Protein AF-H1KCE7-F1 (afdb_monomer)

Solvent-accessible surface area (backbone atoms only — not comparable to full-atom values): 8605 Å² total; per-residue (Å²): 118,56,32,19,37,54,44,52,55,88,50,43,69,53,31,62,72,48,14,46,60,49,69,80,65,88,75,74,64,96,62,86,68,52,38,71,34,11,66,40,60,68,54,23,48,50,44,52,53,51,36,41,75,76,70,49,57,89,90,52,54,68,69,66,53,52,72,36,32,33,35,37,48,40,59,44,93,60,56,62,71,93,40,52,40,73,32,89,90,40,83,86,68,45,29,29,29,33,59,52,63,31,79,54,69,92,44,57,71,35,48,57,62,72,72,73,39,99,75,78,73,77,72,72,81,77,81,77,77,77,76,80,75,82,78,85,84,80,84,82,131

Mean predicted aligned error: 10.12 Å

Secondary structure (DSSP, 8-state):
--EEEEEEGGGHHHHHHH-BT-S-PPPSS--SSSEEEESSHHHHHHHHHHHHHHH--TTS-HHHHHTTEEEEEE-GGGS-GGGEEE-SSSTTSSEEEE-S-B--TT--EEEHHHHH-TT-------------PPPP-----

Foldseek 3Di:
DWWKAKDFQVCVVVCLVQFQQGNPDDALDPQPAAHKTFPAVVVNVVSNVVSCVVPNDPVADPVNSLQRMKMWTGDCVQADVVQWAARPVDPDSRMIGGRDGGNSHPTDIDRPDVRVDPDPPPPDPPPPPPPPDDDDDDDDD

Organism: NCBI:txid882800

Nearest PDB structures (foldseek):
  7kkn-assembly3_C  TM=4.780E-01  e=2.744E+00  Homo sapiens
  4u6a-assembly1_A  TM=4.032E-01  e=1.988E+00  Homo sapiens

pLDDT: mean 82.28, std 17.34, range [39.41, 97.25]

Structure (mmCIF, N/CA/C/O backbone):
data_AF-H1KCE7-F1
#
_entry.id   AF-H1KCE7-F1
#
loop_
_atom_site.group_PDB
_atom_site.id
_atom_site.type_symbol
_atom_site.label_atom_id
_atom_site.label_alt_id
_atom_site.label_comp_id
_atom_site.label_asym_id
_atom_site.label_entity_id
_atom_site.label_seq_id
_atom_site.pdbx_PDB_ins_code
_atom_site.Cartn_x
_atom_site.Cartn_y
_atom_site.Cartn_z
_atom_site.occupancy
_atom_site.B_iso_or_equiv
_atom_site.auth_seq_id
_atom_site.auth_comp_id
_atom_site.auth_asym_id
_atom_site.auth_atom_id
_atom_site.pdbx_PDB_model_num
ATOM 1 N N . MET A 1 1 ? -1.744 5.008 15.847 1.00 83.44 1 MET A N 1
ATOM 2 C CA . MET A 1 1 ? -0.487 4.827 15.068 1.00 83.44 1 MET A CA 1
ATOM 3 C C . MET A 1 1 ? -0.915 4.346 13.696 1.00 83.44 1 MET A C 1
ATOM 5 O O . MET A 1 1 ? -1.651 3.368 13.667 1.00 83.44 1 MET A O 1
ATOM 9 N N . PRO A 1 2 ? -0.526 5.010 12.595 1.00 93.62 2 PRO A N 1
ATOM 10 C CA . PRO A 1 2 ? -1.027 4.652 11.275 1.00 93.62 2 PRO A CA 1
ATOM 11 C C . PRO A 1 2 ? -0.521 3.277 10.830 1.00 93.62 2 PRO A C 1
ATOM 13 O O . PRO A 1 2 ? 0.539 2.815 11.254 1.00 93.62 2 PRO A O 1
ATOM 16 N N . PHE A 1 3 ? -1.271 2.666 9.923 1.00 96.00 3 PHE A N 1
ATOM 17 C CA . PHE A 1 3 ? -0.855 1.515 9.139 1.00 96.00 3 PHE A CA 1
ATOM 18 C C . PHE A 1 3 ? -0.428 1.947 7.735 1.00 96.00 3 PHE A C 1
ATOM 20 O O . PHE A 1 3 ? -0.806 3.012 7.247 1.00 96.00 3 PHE A O 1
ATOM 27 N N . PHE A 1 4 ? 0.318 1.087 7.051 1.00 96.38 4 PHE A N 1
ATOM 28 C CA . PHE A 1 4 ? 0.812 1.333 5.702 1.00 96.38 4 PHE A CA 1
ATOM 29 C C . PHE A 1 4 ? 0.423 0.189 4.773 1.00 96.38 4 PHE A C 1
ATOM 31 O O . PHE A 1 4 ? 0.551 -0.984 5.123 1.00 96.38 4 PHE A O 1
ATOM 38 N N . HIS A 1 5 ? -0.025 0.526 3.568 1.00 95.69 5 HIS A N 1
ATOM 39 C CA . HIS A 1 5 ? -0.290 -0.452 2.519 1.00 95.69 5 HIS A CA 1
ATOM 40 C C . HIS A 1 5 ? 0.386 -0.008 1.230 1.00 95.69 5 HIS A C 1
ATOM 42 O O . HIS A 1 5 ? 0.069 1.058 0.699 1.00 95.69 5 HIS A O 1
ATOM 48 N N . VAL A 1 6 ? 1.299 -0.829 0.714 1.00 95.94 6 VAL A N 1
ATOM 49 C CA . VAL A 1 6 ? 1.989 -0.532 -0.539 1.00 95.94 6 VAL A CA 1
ATOM 50 C C . VAL A 1 6 ? 1.336 -1.313 -1.669 1.00 95.94 6 VAL A C 1
ATOM 52 O O . VAL A 1 6 ? 0.995 -2.490 -1.561 1.00 95.94 6 VAL A O 1
ATOM 55 N N . THR A 1 7 ? 1.109 -0.624 -2.775 1.00 94.38 7 THR A N 1
ATOM 56 C CA . THR A 1 7 ? 0.466 -1.191 -3.950 1.00 94.38 7 THR A CA 1
ATOM 57 C C . THR A 1 7 ? 1.009 -0.560 -5.217 1.00 94.38 7 THR A C 1
ATOM 59 O O . THR A 1 7 ? 1.840 0.343 -5.168 1.00 94.38 7 THR A O 1
ATOM 62 N N . ARG A 1 8 ? 0.542 -1.036 -6.365 1.00 93.50 8 ARG A N 1
ATOM 63 C CA . ARG A 1 8 ? 0.838 -0.421 -7.656 1.00 93.50 8 ARG A CA 1
ATOM 64 C C . ARG A 1 8 ? -0.145 0.706 -7.9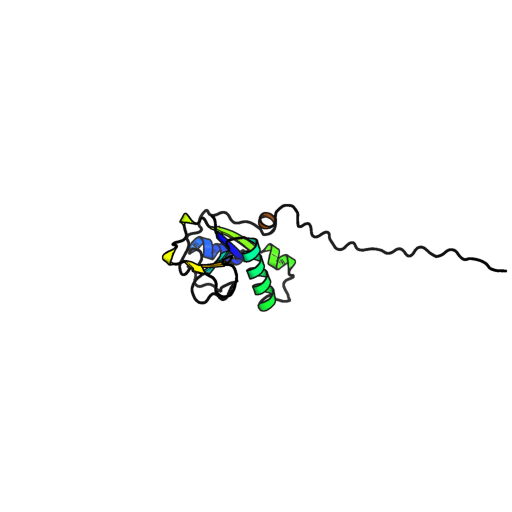50 1.00 93.50 8 ARG A C 1
ATOM 66 O O . ARG A 1 8 ? -1.329 0.624 -7.626 1.00 93.50 8 ARG A O 1
ATOM 73 N N . GLU A 1 9 ? 0.356 1.746 -8.598 1.00 94.75 9 GLU A N 1
ATOM 74 C CA . GLU A 1 9 ? -0.400 2.934 -8.989 1.00 94.75 9 GLU A CA 1
ATOM 75 C C . GLU A 1 9 ? -1.630 2.602 -9.844 1.00 94.75 9 GLU A C 1
ATOM 77 O O . GLU A 1 9 ? -2.697 3.176 -9.636 1.00 94.75 9 GLU A O 1
ATOM 82 N N . ASP A 1 10 ? -1.524 1.612 -10.732 1.00 92.50 10 ASP A N 1
ATOM 83 C CA . ASP A 1 10 ? -2.632 1.133 -11.569 1.00 92.50 10 ASP A CA 1
ATOM 84 C C . ASP A 1 10 ? -3.820 0.573 -10.761 1.00 92.50 10 ASP A C 1
ATOM 86 O O . ASP A 1 10 ? -4.955 0.578 -11.243 1.00 92.50 10 ASP A O 1
ATOM 90 N N . ARG A 1 11 ? -3.601 0.153 -9.508 1.00 92.00 11 ARG A N 1
ATOM 91 C CA . ARG A 1 11 ? -4.659 -0.321 -8.601 1.00 92.00 11 ARG A CA 1
ATOM 92 C C . ARG A 1 11 ? -5.326 0.799 -7.808 1.00 92.00 11 ARG A C 1
ATOM 94 O O . ARG A 1 11 ? -6.429 0.588 -7.291 1.00 92.00 11 ARG A O 1
ATOM 101 N N . LEU A 1 12 ? -4.710 1.982 -7.715 1.00 93.25 12 LEU A N 1
ATOM 102 C CA . LEU A 1 12 ? -5.241 3.091 -6.917 1.00 93.25 12 LEU A CA 1
ATOM 103 C C . LEU A 1 12 ? -6.661 3.507 -7.318 1.00 93.25 12 LEU A C 1
ATOM 105 O O . LEU A 1 12 ? -7.477 3.646 -6.409 1.00 93.25 12 LEU A O 1
ATOM 109 N N . PRO A 1 13 ? -7.032 3.646 -8.609 1.00 92.88 13 PRO A N 1
ATOM 110 C CA . PRO A 1 13 ? -8.399 4.027 -8.971 1.00 92.88 13 PRO A CA 1
ATOM 111 C C . PRO A 1 13 ? -9.456 3.073 -8.400 1.00 92.88 13 PRO A C 1
ATOM 113 O O . PRO A 1 13 ? -10.496 3.508 -7.906 1.00 92.88 13 PRO A O 1
ATOM 116 N N . SER A 1 14 ? -9.168 1.768 -8.411 1.00 92.00 14 SER A N 1
ATOM 117 C CA . SER A 1 14 ? -10.056 0.752 -7.846 1.00 92.00 14 SER A CA 1
ATOM 118 C C . SER A 1 14 ? -10.124 0.844 -6.321 1.00 92.00 14 SER A C 1
ATOM 120 O O . SER A 1 14 ? -11.213 0.824 -5.749 1.00 92.00 14 SER A O 1
ATOM 122 N N . ILE A 1 15 ? -8.974 0.985 -5.657 1.00 93.50 15 ILE A N 1
ATOM 123 C CA . ILE A 1 15 ? -8.889 1.106 -4.194 1.00 93.50 15 ILE A CA 1
ATOM 124 C C . ILE A 1 15 ? -9.609 2.369 -3.703 1.00 93.50 15 ILE A C 1
ATOM 126 O O . ILE A 1 15 ? -10.374 2.310 -2.746 1.00 93.50 15 ILE A O 1
ATOM 130 N N . LEU A 1 16 ? -9.430 3.503 -4.381 1.00 92.00 16 LEU A N 1
ATOM 131 C CA . LEU A 1 16 ? -10.077 4.768 -4.023 1.00 92.00 16 LEU A CA 1
ATOM 132 C C . LEU A 1 16 ? -11.597 4.732 -4.238 1.00 92.00 16 LEU A C 1
ATOM 134 O O . LEU A 1 16 ? -12.333 5.425 -3.537 1.00 92.00 16 LEU A O 1
ATOM 138 N N . ARG A 1 17 ? -12.078 3.916 -5.185 1.00 92.25 17 ARG A N 1
ATOM 139 C CA . ARG A 1 17 ? -13.511 3.747 -5.456 1.00 92.25 17 ARG A CA 1
ATOM 140 C C . ARG A 1 17 ? -14.192 2.767 -4.501 1.00 92.25 17 ARG A C 1
ATOM 142 O O . ARG A 1 17 ? -15.314 3.030 -4.076 1.00 92.25 17 ARG A O 1
ATOM 149 N N . HIS A 1 18 ? -13.549 1.640 -4.208 1.00 92.88 18 HIS A N 1
ATOM 150 C CA . HIS A 1 18 ? -14.166 0.508 -3.503 1.00 92.88 18 HIS A CA 1
ATOM 151 C C . HIS A 1 18 ? -13.665 0.318 -2.067 1.00 92.88 18 HIS A C 1
ATOM 153 O O . HIS A 1 18 ? -14.211 -0.505 -1.339 1.00 92.88 18 HIS A O 1
ATOM 159 N N . GLY A 1 19 ? -12.646 1.070 -1.657 1.00 92.38 19 GLY A N 1
ATOM 160 C CA . GLY A 1 19 ? -11.906 0.825 -0.429 1.00 92.38 19 GLY A CA 1
ATOM 161 C C . GLY A 1 19 ? -10.835 -0.251 -0.608 1.00 92.38 19 GLY A C 1
ATOM 162 O O . GLY A 1 19 ? -10.875 -1.090 -1.517 1.00 92.38 19 GLY A O 1
ATOM 163 N N . LEU A 1 20 ? -9.853 -0.230 0.288 1.00 92.38 20 LEU A N 1
ATOM 164 C CA . LEU A 1 20 ? -8.808 -1.240 0.340 1.00 92.38 20 LEU A CA 1
ATOM 165 C C . LEU A 1 20 ? -9.427 -2.571 0.790 1.00 92.38 20 LEU A C 1
ATOM 167 O O . LEU A 1 20 ? -10.046 -2.629 1.846 1.00 92.38 20 LEU A O 1
ATOM 171 N N . GLY A 1 21 ? -9.297 -3.612 -0.037 1.00 88.31 21 GLY A N 1
ATOM 172 C CA . GLY A 1 21 ? -9.948 -4.916 0.160 1.00 88.31 21 GLY A CA 1
ATOM 173 C C . GLY A 1 21 ? -11.330 -5.060 -0.495 1.00 88.31 21 GLY A C 1
ATOM 174 O O . GLY A 1 21 ? -11.851 -6.167 -0.557 1.00 88.31 21 GLY A O 1
ATOM 175 N N . GLY A 1 22 ? -11.918 -3.983 -1.036 1.00 82.62 22 GLY A N 1
ATOM 176 C CA . GLY A 1 22 ? -13.306 -3.993 -1.527 1.00 82.62 22 GLY A CA 1
ATOM 177 C C . GLY A 1 22 ? -13.517 -4.445 -2.975 1.00 82.62 22 GLY A C 1
ATOM 178 O O . GLY A 1 22 ? -14.633 -4.787 -3.349 1.00 82.62 22 GLY A O 1
ATOM 179 N N . ALA A 1 23 ? -12.473 -4.448 -3.807 1.00 70.75 23 ALA A N 1
ATOM 180 C CA . ALA A 1 23 ? -12.618 -4.685 -5.248 1.00 70.75 23 ALA A CA 1
ATOM 181 C C . ALA A 1 23 ? -12.440 -6.150 -5.688 1.00 70.75 23 ALA A C 1
ATOM 183 O O . ALA A 1 23 ? -12.591 -6.440 -6.870 1.00 70.75 23 ALA A O 1
ATOM 184 N N . GLY A 1 24 ? -12.053 -7.062 -4.786 1.00 65.31 24 GLY A N 1
ATOM 185 C CA . GLY A 1 24 ? -11.726 -8.449 -5.153 1.00 65.31 24 GLY A CA 1
ATOM 186 C C . GLY A 1 24 ? -10.574 -8.588 -6.164 1.00 65.31 24 GLY A C 1
ATOM 187 O O . GLY A 1 24 ? -10.408 -9.646 -6.762 1.00 65.31 24 GLY A O 1
ATOM 188 N N . GLY A 1 25 ? -9.796 -7.522 -6.386 1.00 64.44 25 GLY A N 1
ATOM 189 C CA . GLY A 1 25 ? -8.612 -7.549 -7.242 1.00 64.44 25 GLY A CA 1
ATOM 190 C C . GLY A 1 25 ? -7.504 -8.433 -6.664 1.00 64.44 25 GLY A C 1
ATOM 191 O O . GLY A 1 25 ? -7.521 -8.777 -5.481 1.00 64.44 25 GLY A O 1
ATOM 192 N N . GLY A 1 26 ? -6.524 -8.783 -7.503 1.00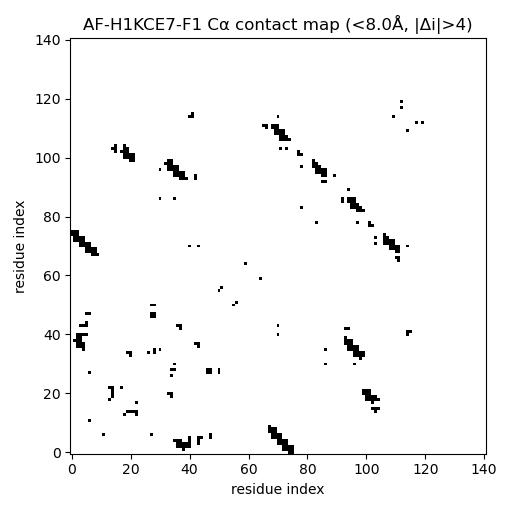 65.81 26 GLY A N 1
ATOM 193 C CA . GLY A 1 26 ? -5.361 -9.573 -7.091 1.00 65.81 26 GLY A CA 1
ATOM 194 C C . GLY A 1 26 ? -4.629 -8.967 -5.888 1.00 65.81 26 GLY A C 1
ATOM 195 O O . GLY A 1 26 ? -4.639 -7.750 -5.680 1.00 65.81 26 GLY A O 1
ATOM 196 N N . LYS A 1 27 ? -4.002 -9.828 -5.084 1.00 75.38 27 LYS A N 1
ATOM 197 C CA . LYS A 1 27 ? -3.267 -9.444 -3.872 1.00 75.38 27 LYS A CA 1
ATOM 198 C C . LYS A 1 27 ? -1.781 -9.286 -4.178 1.00 75.38 27 LYS A C 1
ATOM 200 O O . LYS A 1 27 ? -1.254 -9.978 -5.040 1.00 75.38 27 LYS A O 1
ATOM 205 N N . ASN A 1 28 ? -1.117 -8.369 -3.475 1.00 75.50 28 ASN A N 1
ATOM 206 C CA . ASN A 1 28 ? 0.350 -8.255 -3.512 1.00 75.50 28 ASN A CA 1
ATOM 207 C C . ASN A 1 28 ? 1.022 -9.282 -2.589 1.00 75.50 28 ASN A C 1
ATOM 209 O O . ASN A 1 28 ? 2.189 -9.594 -2.765 1.00 75.50 28 ASN A O 1
ATOM 213 N N . TRP A 1 29 ? 0.280 -9.790 -1.606 1.00 80.88 29 TRP A N 1
ATOM 214 C CA . TRP A 1 29 ? 0.753 -10.711 -0.582 1.00 80.88 29 TRP A CA 1
ATOM 215 C C . TRP A 1 29 ? -0.288 -11.801 -0.383 1.00 80.88 29 TRP A C 1
ATOM 217 O O . TRP A 1 29 ? -1.481 -11.483 -0.258 1.00 80.88 29 TRP A O 1
ATOM 227 N N . ASP A 1 30 ? 0.139 -13.061 -0.367 1.00 76.94 30 ASP A N 1
ATOM 228 C CA . ASP A 1 30 ? -0.775 -14.154 -0.066 1.00 76.94 30 ASP A CA 1
ATOM 229 C C . ASP A 1 30 ? -1.073 -14.174 1.436 1.00 76.94 30 ASP A C 1
ATOM 231 O O . ASP A 1 30 ? -0.298 -14.642 2.258 1.00 76.94 30 ASP A O 1
ATOM 235 N N . CYS A 1 31 ? -2.211 -13.588 1.794 1.00 71.69 31 CYS A N 1
ATOM 236 C CA . CYS A 1 31 ? -2.688 -13.469 3.169 1.00 71.69 31 CYS A CA 1
ATOM 237 C C . CYS A 1 31 ? -4.004 -14.234 3.396 1.00 71.69 31 CYS A C 1
ATOM 239 O O . CYS A 1 31 ? -4.730 -13.969 4.360 1.00 71.69 31 CYS A O 1
ATOM 241 N N . GLY A 1 32 ? -4.353 -15.177 2.510 1.00 74.56 32 GLY A N 1
ATOM 242 C CA . GLY A 1 32 ? -5.635 -15.883 2.564 1.00 74.56 32 GLY A CA 1
ATOM 243 C C . GLY A 1 32 ? -6.803 -14.934 2.285 1.00 74.56 32 GLY A C 1
ATOM 244 O O . GLY A 1 32 ? -6.924 -14.445 1.167 1.00 74.56 32 GLY A O 1
ATOM 245 N N . ASN A 1 33 ? -7.641 -14.629 3.283 1.00 74.94 33 ASN A N 1
ATOM 246 C CA . ASN A 1 33 ? -8.681 -13.588 3.213 1.00 74.94 33 ASN A CA 1
ATOM 247 C C . ASN A 1 33 ? -8.193 -12.270 3.835 1.00 74.94 33 ASN A C 1
ATOM 249 O O . ASN A 1 33 ? -7.478 -12.281 4.836 1.00 74.94 33 ASN A O 1
ATOM 253 N N . GLY A 1 34 ? -8.588 -11.147 3.224 1.00 84.81 34 GLY A N 1
ATOM 254 C CA . GLY A 1 34 ? -8.219 -9.801 3.671 1.00 84.81 34 GLY A CA 1
ATOM 255 C C . GLY A 1 34 ? -7.087 -9.133 2.885 1.00 84.81 34 GLY A C 1
ATOM 256 O O . GLY A 1 34 ? -6.736 -9.553 1.775 1.00 84.81 34 GLY A O 1
ATOM 257 N N . VAL A 1 35 ? -6.556 -8.063 3.477 1.00 90.88 35 VAL A N 1
ATOM 258 C CA . VAL A 1 35 ? -5.444 -7.241 2.979 1.00 90.88 35 VAL A CA 1
ATOM 259 C C . VAL A 1 35 ? -4.374 -7.108 4.054 1.00 90.88 35 VAL A C 1
ATOM 261 O O . VAL A 1 35 ? -4.696 -7.040 5.238 1.00 90.88 35 VAL A O 1
ATOM 264 N N . TYR A 1 36 ? -3.108 -7.043 3.655 1.00 93.06 36 TYR A N 1
ATOM 265 C CA . TYR A 1 36 ? -2.033 -6.776 4.604 1.00 93.06 36 TYR A CA 1
ATOM 266 C C . TYR A 1 36 ? -1.954 -5.277 4.942 1.00 93.06 36 TYR A C 1
ATOM 268 O O . TYR A 1 36 ? -2.196 -4.411 4.091 1.00 93.06 36 TYR A O 1
ATOM 276 N N . LEU A 1 37 ? -1.579 -4.994 6.184 1.00 94.75 37 LEU A N 1
ATOM 277 C CA . LEU A 1 37 ? -1.301 -3.686 6.755 1.00 94.75 37 LEU A CA 1
ATOM 278 C C . LEU A 1 37 ? 0.031 -3.764 7.497 1.00 94.75 37 LEU A C 1
ATOM 280 O O . LEU A 1 37 ? 0.184 -4.547 8.431 1.00 94.75 37 LEU A O 1
ATOM 284 N N . ALA A 1 38 ? 0.992 -2.942 7.104 1.00 94.75 38 ALA A N 1
ATOM 285 C CA . ALA A 1 38 ? 2.281 -2.861 7.766 1.00 94.75 38 ALA A CA 1
ATOM 286 C C . ALA A 1 38 ? 2.271 -1.800 8.874 1.00 94.75 38 ALA A C 1
ATOM 288 O O . ALA A 1 38 ? 1.640 -0.753 8.732 1.00 94.75 38 ALA A O 1
ATOM 289 N N . SER A 1 39 ? 3.001 -2.044 9.962 1.00 92.56 39 SER A N 1
ATOM 290 C CA . SER A 1 39 ? 3.247 -1.039 11.009 1.00 92.56 39 SER A CA 1
ATOM 291 C C . SER A 1 39 ? 4.358 -0.049 10.635 1.00 92.56 39 SER A C 1
ATOM 293 O O . SER A 1 39 ? 4.541 0.964 11.300 1.00 92.56 39 SER A O 1
ATOM 295 N N . ASP A 1 40 ? 5.131 -0.380 9.601 1.00 91.81 40 ASP A N 1
ATOM 296 C CA . ASP A 1 40 ? 6.268 0.376 9.082 1.00 91.81 40 ASP A CA 1
ATOM 297 C C . ASP A 1 40 ? 6.206 0.322 7.546 1.00 91.81 40 ASP A C 1
ATOM 299 O O . ASP A 1 40 ? 6.041 -0.770 6.984 1.00 91.81 40 ASP A O 1
ATOM 303 N N . PRO A 1 41 ? 6.315 1.452 6.831 1.00 92.88 41 PRO A N 1
ATOM 304 C CA . PRO A 1 41 ? 6.197 1.444 5.380 1.00 92.88 41 PRO A CA 1
ATOM 305 C C . PRO A 1 41 ? 7.313 0.640 4.685 1.00 92.88 41 PRO A C 1
ATOM 307 O O . PRO A 1 41 ? 7.070 0.092 3.607 1.00 92.88 41 PRO A O 1
ATOM 310 N N . ALA A 1 42 ? 8.488 0.470 5.304 1.00 92.19 42 ALA A N 1
ATOM 311 C CA . ALA A 1 42 ? 9.566 -0.371 4.782 1.00 92.19 42 ALA A CA 1
ATOM 312 C C . ALA A 1 42 ? 9.156 -1.849 4.680 1.00 92.19 42 ALA A C 1
ATOM 314 O O . ALA A 1 42 ? 9.557 -2.541 3.745 1.00 92.19 42 ALA A O 1
ATOM 315 N N . VAL A 1 43 ? 8.303 -2.331 5.590 1.00 92.12 43 VAL A N 1
ATOM 316 C CA . VAL A 1 43 ? 7.749 -3.695 5.520 1.00 92.12 43 VAL A CA 1
ATOM 317 C C . VAL A 1 43 ? 6.804 -3.824 4.329 1.00 92.12 43 VAL A C 1
ATOM 319 O O . VAL A 1 43 ? 6.852 -4.815 3.604 1.00 92.12 43 VAL A O 1
ATOM 322 N N . GLY A 1 44 ? 5.997 -2.794 4.061 1.00 93.31 44 GLY A N 1
ATOM 323 C CA . GLY A 1 44 ? 5.149 -2.765 2.874 1.00 93.31 44 GLY A CA 1
ATOM 324 C C . GLY A 1 44 ? 5.945 -2.753 1.565 1.00 93.31 44 GLY A C 1
ATOM 325 O O . GLY A 1 44 ? 5.544 -3.421 0.613 1.00 93.31 44 GLY A O 1
ATOM 326 N N . LEU A 1 45 ? 7.085 -2.056 1.525 1.00 94.25 45 LEU A N 1
ATOM 327 C CA . LEU A 1 45 ? 8.008 -2.097 0.387 1.00 94.25 45 LEU A CA 1
ATOM 328 C C . LEU A 1 45 ? 8.649 -3.481 0.227 1.00 94.25 45 LEU A C 1
ATOM 330 O O . LEU A 1 45 ? 8.712 -3.986 -0.890 1.00 94.25 45 LEU A O 1
ATOM 334 N N . ALA A 1 46 ? 9.071 -4.122 1.322 1.00 92.38 46 ALA A N 1
ATOM 335 C CA . ALA A 1 46 ? 9.640 -5.470 1.287 1.00 92.38 46 ALA A CA 1
ATOM 336 C C . ALA A 1 46 ? 8.659 -6.501 0.698 1.00 92.38 46 ALA A C 1
ATOM 338 O O . ALA A 1 46 ? 9.055 -7.307 -0.142 1.00 92.38 46 ALA A O 1
ATOM 339 N N . VAL A 1 47 ? 7.372 -6.409 1.055 1.00 91.62 47 VAL A N 1
ATOM 340 C CA . VAL A 1 47 ? 6.297 -7.222 0.459 1.00 91.62 47 VAL A CA 1
ATOM 341 C C . VAL A 1 47 ? 6.224 -7.030 -1.059 1.00 91.62 47 VAL A C 1
ATOM 343 O O . VAL A 1 47 ? 6.145 -8.004 -1.804 1.00 91.62 47 VAL A O 1
ATOM 346 N N . MET A 1 48 ? 6.298 -5.786 -1.543 1.00 93.44 48 MET A N 1
ATOM 347 C CA . MET A 1 48 ? 6.273 -5.501 -2.983 1.00 93.44 48 MET A CA 1
ATOM 348 C C . MET A 1 48 ? 7.529 -5.991 -3.712 1.00 93.44 48 MET A C 1
ATOM 350 O O . MET A 1 48 ? 7.422 -6.490 -4.832 1.00 93.44 48 MET A O 1
ATOM 354 N N . ILE A 1 49 ? 8.702 -5.888 -3.079 1.00 92.88 49 ILE A N 1
ATOM 355 C CA . ILE A 1 49 ? 9.958 -6.439 -3.607 1.00 92.88 49 ILE A CA 1
ATOM 356 C C . ILE A 1 49 ? 9.830 -7.951 -3.768 1.00 92.88 49 ILE A C 1
ATOM 358 O O . ILE A 1 49 ? 10.118 -8.467 -4.845 1.00 92.88 49 ILE A O 1
ATOM 362 N N . GLN A 1 50 ? 9.352 -8.654 -2.738 1.00 90.88 50 GLN A N 1
ATOM 363 C CA . GLN A 1 50 ? 9.151 -10.098 -2.812 1.00 90.88 50 GLN A CA 1
ATOM 364 C C . GLN A 1 50 ? 8.136 -10.467 -3.899 1.00 90.88 50 GLN A C 1
ATOM 366 O O . GLN A 1 50 ? 8.428 -11.318 -4.738 1.00 90.88 50 GLN A O 1
ATOM 371 N N . HIS A 1 51 ? 6.999 -9.766 -3.960 1.00 90.69 51 HIS A N 1
ATOM 372 C CA . HIS A 1 51 ? 5.997 -9.980 -5.003 1.00 90.69 51 HIS A CA 1
ATOM 373 C C . HIS A 1 51 ? 6.587 -9.832 -6.412 1.00 90.69 51 HIS A C 1
ATOM 375 O O . HIS A 1 51 ? 6.294 -10.643 -7.289 1.00 90.69 51 HIS A O 1
ATOM 381 N N . TYR A 1 52 ? 7.437 -8.824 -6.632 1.00 91.25 52 TYR A N 1
ATOM 382 C CA . TYR A 1 52 ? 8.126 -8.624 -7.905 1.00 91.25 52 TYR A CA 1
ATOM 383 C C . TYR A 1 52 ? 9.177 -9.707 -8.190 1.00 91.25 52 TYR A C 1
ATOM 385 O O . TYR A 1 52 ? 9.276 -10.159 -9.326 1.00 91.25 52 TYR A O 1
ATOM 393 N N . CYS A 1 53 ? 9.928 -10.174 -7.191 1.00 91.06 53 CYS A N 1
ATOM 394 C CA . CYS A 1 53 ? 10.866 -11.285 -7.376 1.00 91.06 53 CYS A CA 1
ATOM 395 C C . CYS A 1 53 ? 10.162 -12.589 -7.792 1.00 91.06 53 CYS A C 1
ATOM 397 O O . CYS A 1 53 ? 10.730 -13.371 -8.550 1.00 91.06 53 CYS A O 1
ATOM 399 N N . GLU A 1 54 ? 8.943 -12.821 -7.305 1.00 90.12 54 GLU A N 1
ATOM 400 C CA . GLU A 1 54 ? 8.176 -14.045 -7.566 1.00 90.12 54 GLU A CA 1
ATOM 401 C C . GLU A 1 54 ? 7.326 -13.970 -8.845 1.00 90.12 54 GLU A C 1
ATOM 403 O O . GLU A 1 54 ? 7.187 -14.963 -9.557 1.00 90.12 54 GLU A O 1
ATOM 408 N N . HIS A 1 55 ? 6.754 -12.799 -9.145 1.00 88.81 55 HIS A N 1
ATOM 409 C CA . HIS A 1 55 ? 5.722 -12.633 -10.180 1.00 88.81 55 HIS A CA 1
ATOM 410 C C . HIS A 1 55 ? 6.018 -11.510 -11.184 1.00 88.81 55 HIS A C 1
ATOM 412 O O . HIS A 1 55 ? 5.212 -11.249 -12.082 1.00 88.81 55 HIS A O 1
ATOM 418 N N . GLY A 1 56 ? 7.130 -10.794 -11.017 1.00 85.94 56 GLY A N 1
ATOM 419 C CA . GLY A 1 56 ? 7.508 -9.666 -11.858 1.00 85.94 56 GLY A CA 1
ATOM 420 C C . GLY A 1 56 ? 7.768 -10.070 -13.306 1.00 85.94 56 GLY A C 1
ATOM 421 O O . GLY A 1 56 ? 8.209 -11.179 -13.604 1.00 85.94 56 GLY A O 1
ATOM 422 N N . SER A 1 57 ? 7.505 -9.143 -14.227 1.00 86.12 57 SER A N 1
ATOM 423 C CA . SER A 1 57 ? 7.849 -9.337 -15.636 1.00 86.12 57 SER A CA 1
ATOM 424 C C . SER A 1 57 ? 9.324 -9.033 -15.870 1.00 86.12 57 SER A C 1
ATOM 426 O O . SER A 1 57 ? 9.808 -7.975 -15.472 1.00 86.12 57 SER A O 1
ATOM 428 N N . VAL A 1 58 ? 10.009 -9.913 -16.601 1.00 83.88 58 VAL A N 1
ATOM 429 C CA . VAL A 1 58 ? 11.387 -9.683 -17.065 1.00 83.88 58 VAL A CA 1
ATOM 430 C C . VAL A 1 58 ? 11.501 -8.496 -18.025 1.00 83.88 58 VAL A C 1
ATOM 432 O O . VAL A 1 58 ? 12.560 -7.879 -18.112 1.00 83.88 58 VAL A O 1
ATOM 435 N N . ASP A 1 59 ? 10.409 -8.134 -18.703 1.00 89.56 59 ASP A N 1
ATOM 436 C CA . ASP A 1 59 ? 10.371 -7.023 -19.661 1.00 89.56 59 ASP A CA 1
ATOM 437 C C . ASP A 1 59 ? 10.240 -5.658 -18.975 1.00 89.56 59 ASP A C 1
ATOM 439 O O . ASP A 1 59 ? 10.342 -4.613 -19.623 1.00 89.56 59 ASP A O 1
ATOM 443 N N . ARG A 1 60 ? 9.993 -5.647 -17.659 1.00 85.44 60 ARG A N 1
ATOM 444 C CA . ARG A 1 60 ? 9.849 -4.424 -16.878 1.00 85.44 60 ARG A CA 1
ATOM 445 C C . ARG A 1 60 ? 11.039 -4.268 -15.933 1.00 85.44 60 ARG A C 1
ATOM 447 O O . ARG A 1 60 ? 11.112 -4.978 -14.942 1.00 85.44 60 ARG A O 1
ATOM 454 N N . PRO A 1 61 ? 11.956 -3.320 -16.190 1.00 90.62 61 PRO A N 1
ATOM 455 C CA . PRO A 1 61 ? 13.090 -3.065 -15.312 1.00 90.62 61 PRO A CA 1
ATOM 456 C C . PRO A 1 61 ? 12.661 -2.782 -13.861 1.00 90.62 61 PRO A C 1
ATOM 458 O O . PRO A 1 61 ? 11.694 -2.036 -13.666 1.00 90.62 61 PRO A O 1
ATOM 461 N N . PRO A 1 62 ? 13.421 -3.249 -12.848 1.00 91.06 62 PRO A N 1
ATOM 462 C CA . PRO A 1 62 ? 13.090 -3.035 -11.437 1.00 91.06 62 PRO A CA 1
ATOM 463 C C . PRO A 1 62 ? 12.842 -1.566 -11.079 1.00 91.06 62 PRO A C 1
ATOM 465 O O . PRO A 1 62 ? 11.892 -1.255 -10.370 1.00 91.06 62 PRO A O 1
ATOM 468 N N . ALA A 1 63 ? 13.635 -0.644 -11.632 1.00 90.94 63 ALA A N 1
ATOM 469 C CA . ALA A 1 63 ? 13.464 0.790 -11.400 1.00 90.94 63 ALA A CA 1
ATOM 470 C C . ALA A 1 63 ? 12.084 1.308 -11.854 1.00 90.94 63 ALA A C 1
ATOM 472 O O . ALA A 1 63 ? 11.463 2.108 -11.156 1.00 90.94 63 ALA A O 1
ATOM 473 N N . LEU A 1 64 ? 11.569 0.823 -12.992 1.00 91.56 64 LEU A N 1
ATOM 474 C CA . LEU A 1 64 ? 10.239 1.198 -13.486 1.00 91.56 64 LEU A CA 1
ATOM 475 C C . LEU A 1 64 ? 9.110 0.518 -12.710 1.00 91.56 64 LEU A C 1
ATOM 477 O O . LEU A 1 64 ? 7.993 1.041 -12.677 1.00 91.56 64 LEU A O 1
ATOM 481 N N . GLU A 1 65 ? 9.365 -0.652 -12.121 1.00 92.75 65 GLU A N 1
ATOM 482 C CA . GLU A 1 65 ? 8.408 -1.286 -11.217 1.00 92.75 65 GLU A CA 1
ATOM 483 C C . GLU A 1 65 ? 8.297 -0.474 -9.919 1.00 92.75 65 GLU A C 1
ATOM 485 O O . GLU A 1 65 ? 7.197 -0.030 -9.584 1.00 92.75 65 GLU A O 1
ATOM 490 N N . VAL A 1 66 ? 9.428 -0.184 -9.264 1.00 93.75 66 VAL A N 1
ATOM 491 C CA . VAL A 1 66 ? 9.496 0.597 -8.015 1.00 93.75 66 VAL A CA 1
ATOM 492 C C . VAL A 1 66 ? 8.871 1.982 -8.182 1.00 93.75 66 VAL A C 1
ATOM 494 O O . VAL A 1 66 ? 8.069 2.396 -7.347 1.00 93.75 66 VAL A O 1
ATOM 497 N N . ALA A 1 67 ? 9.141 2.672 -9.296 1.00 93.50 67 ALA A N 1
ATOM 498 C CA . ALA A 1 67 ? 8.554 3.985 -9.585 1.00 93.50 67 ALA A CA 1
ATOM 499 C C . ALA A 1 67 ? 7.012 3.972 -9.652 1.00 93.50 67 ALA A C 1
ATOM 501 O O . ALA A 1 67 ? 6.370 5.007 -9.455 1.00 93.50 67 ALA A O 1
ATOM 502 N N . SER A 1 68 ? 6.398 2.808 -9.904 1.00 94.69 68 SER A N 1
ATOM 503 C CA . SER A 1 68 ? 4.938 2.648 -9.912 1.00 94.69 68 SER A CA 1
ATOM 504 C C . SER A 1 68 ? 4.343 2.249 -8.567 1.00 94.69 68 SER A C 1
ATOM 506 O O . SER A 1 68 ? 3.123 2.130 -8.456 1.00 94.69 68 SER A O 1
ATOM 508 N N . TRP A 1 69 ? 5.160 2.023 -7.540 1.00 96.00 69 TRP A N 1
ATOM 509 C CA . TRP A 1 69 ? 4.653 1.698 -6.215 1.00 96.00 69 TRP A CA 1
ATOM 510 C C . TRP A 1 69 ? 4.191 2.949 -5.477 1.00 96.00 69 TRP A C 1
ATOM 512 O O . TRP A 1 69 ? 4.737 4.046 -5.618 1.00 96.00 69 TRP A O 1
ATOM 522 N N . ARG A 1 70 ? 3.129 2.780 -4.700 1.00 96.94 70 ARG A N 1
ATOM 523 C CA . ARG A 1 70 ? 2.452 3.831 -3.950 1.00 96.94 70 ARG A CA 1
ATOM 524 C C . ARG A 1 70 ? 2.138 3.306 -2.562 1.00 96.94 70 ARG A C 1
ATOM 526 O O . ARG A 1 70 ? 1.635 2.191 -2.430 1.00 96.94 70 ARG A O 1
ATOM 533 N N . CYS A 1 71 ? 2.428 4.104 -1.544 1.00 97.25 71 CYS A N 1
ATOM 534 C CA . CYS A 1 71 ? 2.170 3.770 -0.150 1.00 97.25 71 CYS A CA 1
ATOM 535 C C . CYS A 1 71 ? 0.969 4.565 0.360 1.00 97.25 71 CYS A C 1
ATOM 537 O O . CYS A 1 71 ? 1.012 5.791 0.419 1.00 97.25 71 CYS A O 1
ATOM 539 N N . ILE A 1 72 ? -0.105 3.870 0.717 1.00 97.06 72 ILE A N 1
ATOM 540 C CA . ILE A 1 72 ? -1.291 4.458 1.337 1.00 97.06 72 ILE A CA 1
ATOM 541 C C . ILE A 1 72 ? -1.059 4.493 2.849 1.00 97.06 72 ILE A C 1
ATOM 543 O O . ILE A 1 72 ? -0.823 3.447 3.459 1.00 97.06 72 ILE A O 1
ATOM 547 N N . VAL A 1 73 ? -1.158 5.681 3.447 1.00 96.94 73 VAL A N 1
ATOM 548 C CA . VAL A 1 73 ? -1.057 5.879 4.901 1.00 96.94 73 VAL A CA 1
ATOM 549 C C . VAL A 1 73 ? -2.453 5.789 5.509 1.00 96.94 73 VAL A C 1
ATOM 551 O O . VAL A 1 73 ? -3.280 6.676 5.323 1.00 96.94 73 VAL A O 1
ATOM 554 N N . VAL A 1 74 ? -2.735 4.707 6.222 1.00 96.75 74 VAL A N 1
ATOM 555 C CA . VAL A 1 74 ? -4.057 4.388 6.764 1.00 96.75 74 VAL A CA 1
ATOM 556 C C . VAL A 1 74 ? -4.124 4.786 8.235 1.00 96.75 74 VAL A C 1
ATOM 558 O O . VAL A 1 74 ? -3.401 4.245 9.064 1.00 96.75 74 VAL A O 1
ATOM 561 N N . ASP A 1 75 ? -5.020 5.709 8.572 1.00 94.62 75 ASP A N 1
ATOM 562 C CA . ASP A 1 75 ? -5.335 6.052 9.963 1.00 94.62 75 ASP A CA 1
ATOM 563 C C . ASP A 1 75 ? -5.920 4.833 10.706 1.00 94.62 75 ASP A C 1
ATOM 565 O O . ASP A 1 75 ? -6.830 4.165 10.199 1.00 94.62 75 ASP A O 1
ATOM 569 N N . ASP A 1 76 ? -5.417 4.543 11.911 1.00 92.56 76 ASP A N 1
ATOM 570 C CA . ASP A 1 76 ? -5.896 3.437 12.741 1.00 92.56 76 ASP A CA 1
ATOM 571 C C . ASP A 1 76 ? -7.362 3.584 13.151 1.00 92.56 76 ASP A C 1
ATOM 573 O O . ASP A 1 76 ? -8.039 2.573 13.325 1.00 92.56 76 ASP A O 1
ATOM 577 N N . ALA A 1 77 ? -7.909 4.804 13.181 1.00 93.75 77 ALA A N 1
ATOM 578 C CA . ALA A 1 77 ? -9.341 5.028 13.394 1.00 93.75 77 ALA A CA 1
ATOM 579 C C . ALA A 1 77 ? -10.233 4.388 12.309 1.00 93.75 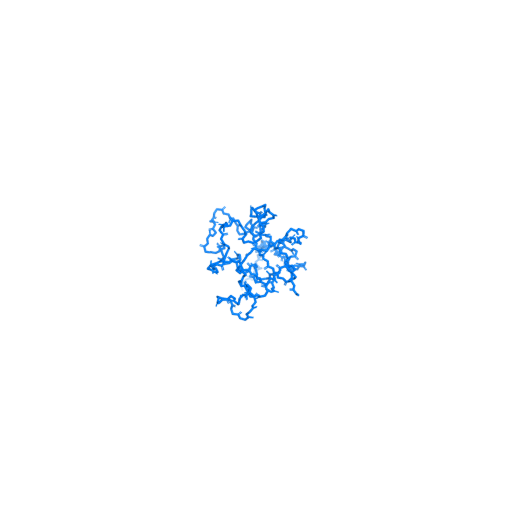77 ALA A C 1
ATOM 581 O O . ALA A 1 77 ? -11.432 4.199 12.522 1.00 93.75 77 ALA A O 1
ATOM 582 N N . ARG A 1 78 ? -9.670 4.046 11.140 1.00 93.62 78 ARG A N 1
ATOM 583 C CA . ARG A 1 78 ? -10.391 3.371 10.045 1.00 93.62 78 ARG A CA 1
ATOM 584 C C . ARG A 1 78 ? -10.296 1.849 10.098 1.00 93.62 78 ARG A C 1
ATOM 586 O O . ARG A 1 78 ? -10.919 1.170 9.281 1.00 93.62 78 ARG A O 1
ATOM 593 N N . VAL A 1 79 ? -9.524 1.318 11.042 1.00 94.75 79 VAL A N 1
ATOM 594 C CA . VAL A 1 79 ? -9.265 -0.110 11.197 1.00 94.75 79 VAL A CA 1
ATOM 595 C C . VAL A 1 79 ? -10.018 -0.619 12.417 1.00 94.75 79 VAL A C 1
ATOM 597 O O . VAL A 1 79 ? -9.846 -0.138 13.532 1.00 94.75 79 VAL A O 1
ATOM 600 N N . ARG A 1 80 ? -10.865 -1.623 12.201 1.00 94.94 80 ARG A N 1
ATOM 601 C CA . ARG A 1 80 ? -11.589 -2.311 13.271 1.00 94.94 80 ARG A CA 1
ATOM 602 C C . ARG A 1 80 ? -10.706 -3.391 13.913 1.00 94.94 80 ARG A C 1
ATOM 604 O O . ARG A 1 80 ? -10.329 -4.325 13.203 1.00 94.94 80 ARG A O 1
ATOM 611 N N . PRO A 1 81 ? -10.368 -3.299 15.214 1.00 92.88 81 PRO A N 1
ATOM 612 C CA . PRO A 1 81 ? -9.444 -4.242 15.849 1.00 92.88 81 PRO A CA 1
ATOM 613 C C . PRO A 1 81 ? -9.908 -5.704 15.817 1.00 92.88 81 PRO A C 1
ATOM 615 O O . PRO A 1 81 ? -9.078 -6.600 15.743 1.00 92.88 81 PRO A O 1
ATOM 618 N N . ASP A 1 82 ? -11.219 -5.953 15.827 1.00 95.00 82 ASP A N 1
ATOM 619 C CA . ASP A 1 82 ? -11.825 -7.289 15.748 1.00 95.00 82 ASP A CA 1
ATOM 620 C C . ASP A 1 82 ? -11.608 -7.989 14.396 1.00 95.00 82 ASP A C 1
ATOM 622 O O . ASP A 1 82 ? -11.719 -9.210 14.314 1.00 95.00 82 ASP A O 1
ATOM 626 N N . LEU A 1 83 ? -11.258 -7.233 13.352 1.00 94.06 83 LEU A N 1
ATOM 627 C CA . LEU A 1 83 ? -10.940 -7.757 12.021 1.00 94.06 83 LEU A CA 1
ATOM 628 C C . LEU A 1 83 ? -9.437 -7.815 11.747 1.00 94.06 83 LEU A C 1
ATOM 630 O O . LEU A 1 83 ? -9.027 -8.185 10.645 1.00 94.06 83 LEU A O 1
ATOM 634 N N . LEU A 1 84 ? -8.615 -7.417 12.718 1.00 93.12 84 LEU A N 1
ATOM 635 C CA . LEU A 1 84 ? -7.172 -7.347 12.582 1.00 93.12 84 LEU A CA 1
ATOM 636 C C . LEU A 1 84 ? -6.529 -8.556 13.262 1.00 93.12 84 LEU A C 1
ATOM 638 O O . LEU A 1 84 ? -6.722 -8.797 14.452 1.00 93.12 84 LEU A O 1
ATOM 642 N N . ARG A 1 85 ? -5.716 -9.300 12.517 1.00 92.31 85 ARG A N 1
ATOM 643 C CA . ARG A 1 85 ? -4.949 -10.435 13.045 1.00 92.31 85 ARG A CA 1
ATOM 644 C C . ARG A 1 85 ? -3.476 -10.323 12.663 1.00 92.31 85 ARG A C 1
ATOM 646 O O . ARG A 1 85 ? -3.184 -9.749 11.616 1.00 92.31 85 ARG A O 1
ATOM 653 N N . PRO A 1 86 ? -2.546 -10.855 13.471 1.00 90.50 86 PRO A N 1
ATOM 654 C CA . PRO A 1 86 ? -1.145 -10.927 13.080 1.00 90.50 86 PRO A CA 1
ATOM 655 C C . PRO A 1 86 ? -0.977 -11.675 11.758 1.00 90.50 86 PRO A C 1
ATOM 657 O O . PRO A 1 86 ? -1.658 -12.675 11.515 1.00 90.50 86 PRO A O 1
ATOM 660 N N . ASP A 1 87 ? -0.072 -11.186 10.917 1.00 88.69 87 ASP A N 1
ATOM 661 C CA . ASP A 1 87 ? 0.361 -11.907 9.726 1.00 88.69 87 ASP A CA 1
ATOM 662 C C . ASP A 1 87 ? 1.210 -13.125 10.146 1.00 88.69 87 ASP A C 1
ATOM 664 O O . ASP A 1 87 ? 2.233 -12.937 10.812 1.00 88.69 87 ASP A O 1
ATOM 668 N N . PRO A 1 88 ? 0.801 -14.368 9.822 1.00 85.56 88 PRO A N 1
ATOM 669 C CA . PRO A 1 88 ? 1.553 -15.558 10.208 1.00 85.56 88 PRO A CA 1
ATOM 670 C C . PRO A 1 88 ? 2.892 -15.684 9.468 1.00 85.56 88 PRO A C 1
ATOM 672 O O . PRO A 1 88 ? 3.798 -16.332 9.990 1.00 85.56 88 PRO A O 1
ATOM 675 N N . GLU A 1 89 ? 3.034 -15.053 8.299 1.00 83.19 89 GLU A N 1
ATOM 676 C CA . GLU A 1 89 ? 4.228 -15.164 7.451 1.00 83.19 89 GLU A CA 1
ATOM 677 C C . GLU A 1 89 ? 5.313 -14.144 7.834 1.00 83.19 89 GLU A C 1
ATOM 679 O O . GLU A 1 89 ? 6.493 -14.327 7.532 1.00 83.19 89 GLU A O 1
ATOM 684 N N . ILE A 1 90 ? 4.945 -13.064 8.537 1.00 80.00 90 ILE A N 1
ATOM 685 C CA . ILE A 1 90 ? 5.867 -11.982 8.904 1.00 80.00 90 ILE A CA 1
ATOM 686 C C . ILE A 1 90 ? 6.041 -11.924 10.423 1.00 80.00 90 ILE A C 1
ATOM 688 O O . ILE A 1 90 ? 5.240 -11.360 11.173 1.00 80.00 90 ILE A O 1
ATOM 692 N N . ALA A 1 91 ? 7.169 -12.466 10.882 1.00 69.62 91 ALA A N 1
ATOM 693 C CA . ALA A 1 91 ? 7.535 -12.486 12.291 1.00 69.62 91 ALA A CA 1
ATOM 694 C C . ALA A 1 91 ? 7.652 -11.079 12.915 1.00 69.62 91 ALA A C 1
ATOM 696 O O . ALA A 1 91 ? 8.147 -10.115 12.320 1.00 69.62 91 ALA A O 1
ATOM 697 N N . GLY A 1 92 ? 7.260 -10.985 14.189 1.00 72.25 92 GLY A N 1
ATOM 698 C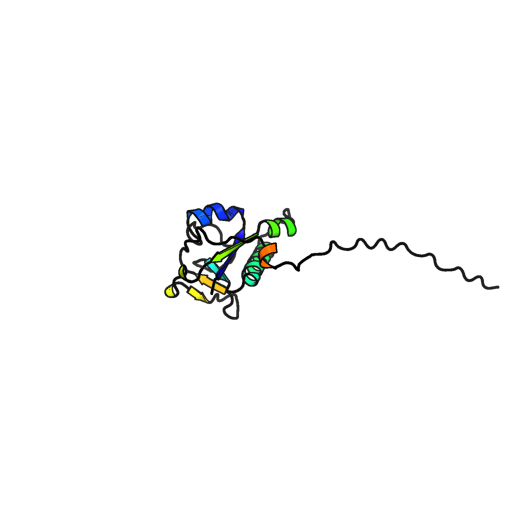 CA . GLY A 1 92 ? 7.433 -9.785 15.011 1.00 72.25 92 GLY A CA 1
ATOM 699 C C . GLY A 1 92 ? 6.290 -8.770 14.939 1.00 72.25 92 GLY A C 1
ATOM 700 O O . GLY A 1 92 ? 6.484 -7.644 15.383 1.00 72.25 92 GLY A O 1
ATOM 701 N N . GLY A 1 93 ? 5.124 -9.135 14.390 1.00 77.00 93 GLY A N 1
ATOM 702 C CA . GLY A 1 93 ? 3.911 -8.302 14.441 1.00 77.00 93 GLY A CA 1
ATOM 703 C C . GLY A 1 93 ? 3.997 -7.002 13.638 1.00 77.00 93 GLY A C 1
ATOM 704 O O . GLY A 1 93 ? 3.227 -6.077 13.873 1.00 77.00 93 GLY A O 1
ATOM 705 N N . ARG A 1 94 ? 4.952 -6.920 12.704 1.00 85.12 94 ARG A N 1
ATOM 706 C CA . ARG A 1 94 ? 5.167 -5.743 11.849 1.00 85.12 94 ARG A CA 1
ATOM 707 C C . ARG A 1 94 ? 4.261 -5.711 10.615 1.00 85.12 94 ARG A C 1
ATOM 709 O O . ARG A 1 94 ? 4.207 -4.705 9.911 1.00 85.12 94 ARG A O 1
ATOM 716 N N . SER A 1 95 ? 3.552 -6.809 10.375 1.00 90.69 95 SER A N 1
ATOM 717 C CA . SER A 1 95 ? 2.473 -6.937 9.405 1.00 90.69 95 SER A CA 1
ATOM 718 C C . SER A 1 95 ? 1.253 -7.526 10.105 1.00 90.69 95 SER A C 1
ATOM 720 O O . SER A 1 95 ? 1.366 -8.394 10.976 1.00 90.69 95 SER A O 1
ATOM 722 N N . MET A 1 96 ? 0.090 -7.032 9.713 1.00 92.94 96 MET A N 1
ATOM 723 C CA . MET A 1 96 ? -1.218 -7.465 10.169 1.00 92.94 96 MET A CA 1
ATOM 724 C C . MET A 1 96 ? -2.079 -7.760 8.945 1.00 92.94 96 MET A C 1
ATOM 726 O O . MET A 1 96 ? -1.969 -7.089 7.923 1.00 92.94 96 MET A O 1
ATOM 730 N N . ILE A 1 97 ? -2.984 -8.722 9.052 1.00 93.06 97 ILE A N 1
ATOM 731 C CA . ILE A 1 97 ? -4.005 -8.994 8.044 1.00 93.06 97 ILE A CA 1
ATOM 732 C C . ILE A 1 97 ? -5.319 -8.399 8.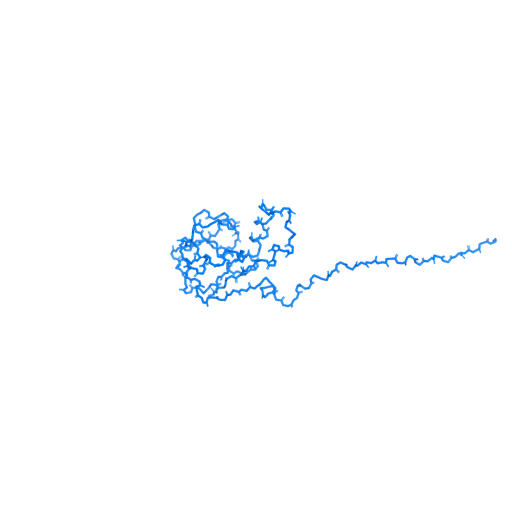539 1.00 93.06 97 ILE A C 1
ATOM 734 O O . ILE A 1 97 ? -5.764 -8.702 9.647 1.00 93.06 97 ILE A O 1
ATOM 738 N N . TYR A 1 98 ? -5.940 -7.561 7.714 1.00 93.88 98 TYR A N 1
ATOM 739 C CA . TYR A 1 98 ? -7.262 -7.002 7.955 1.00 93.88 98 TYR A CA 1
ATOM 740 C C . TYR A 1 98 ? -8.307 -7.717 7.098 1.00 93.88 98 TYR A C 1
ATOM 742 O O . TYR A 1 98 ? -8.279 -7.623 5.866 1.00 93.88 98 TYR A O 1
ATOM 750 N N . ASP A 1 99 ? -9.234 -8.423 7.744 1.00 92.50 99 ASP A N 1
ATOM 751 C CA . ASP A 1 99 ? -10.303 -9.181 7.085 1.00 92.50 99 ASP A CA 1
ATOM 752 C C . ASP A 1 99 ? -11.556 -8.317 6.878 1.00 92.50 99 ASP A C 1
ATOM 754 O O . ASP A 1 99 ? -12.595 -8.474 7.520 1.00 92.50 99 ASP A O 1
ATOM 758 N N . GLY A 1 100 ? -11.431 -7.316 6.009 1.00 91.69 100 GLY A N 1
ATOM 759 C CA . GLY A 1 100 ? -12.521 -6.407 5.689 1.00 91.69 100 GLY A CA 1
ATOM 760 C C . GLY A 1 100 ? -12.148 -5.379 4.630 1.00 91.69 100 GLY A C 1
ATOM 761 O O . GLY A 1 100 ? -11.124 -5.483 3.958 1.00 91.69 100 GLY A O 1
ATOM 762 N N . VAL A 1 101 ? -12.995 -4.357 4.507 1.00 93.56 101 VAL A N 1
ATOM 763 C CA . VAL A 1 101 ? -12.773 -3.219 3.609 1.00 93.56 101 VAL A CA 1
ATOM 764 C C . VAL A 1 101 ? -12.452 -1.975 4.426 1.00 93.56 101 VAL A C 1
ATOM 766 O O . VAL A 1 101 ? -13.167 -1.664 5.380 1.00 93.56 101 VAL A O 1
ATOM 769 N N . ILE A 1 102 ? -11.387 -1.266 4.054 1.00 94.81 102 ILE A N 1
ATOM 770 C CA . ILE A 1 102 ? -10.980 -0.006 4.685 1.00 94.81 102 ILE A CA 1
ATOM 771 C C . ILE A 1 102 ? -11.276 1.136 3.718 1.00 94.81 102 ILE A C 1
ATOM 773 O O . ILE A 1 102 ? -10.783 1.1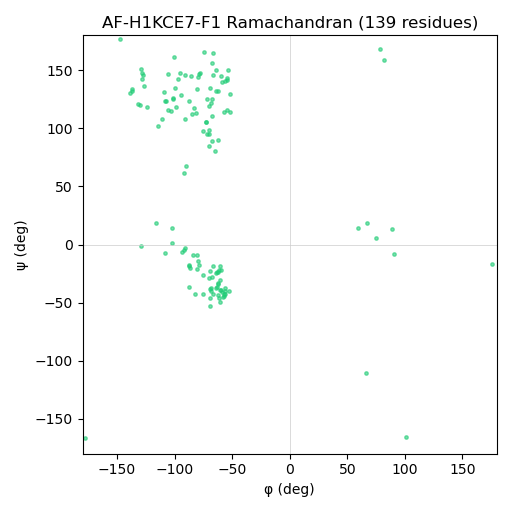54 2.588 1.00 94.81 102 ILE A O 1
ATOM 777 N N . ASP A 1 103 ? -12.065 2.115 4.157 1.00 94.88 103 ASP A N 1
ATOM 778 C CA . ASP A 1 103 ? -12.250 3.344 3.391 1.00 94.88 103 ASP A CA 1
ATOM 779 C C . ASP A 1 103 ? -10.986 4.202 3.480 1.00 94.88 103 ASP A C 1
ATOM 781 O O . ASP A 1 103 ? -10.732 4.835 4.499 1.00 94.88 103 ASP A O 1
ATOM 785 N N . VAL A 1 104 ? -10.208 4.251 2.404 1.00 94.75 104 VAL A N 1
ATOM 786 C CA . VAL A 1 104 ? -8.957 5.022 2.334 1.00 94.75 104 VAL A CA 1
ATOM 787 C C . VAL A 1 104 ? -9.107 6.339 1.567 1.00 94.75 104 VAL A C 1
ATOM 789 O O . VAL A 1 104 ? -8.118 6.975 1.208 1.00 94.75 104 VAL A O 1
ATOM 792 N N . ARG A 1 105 ? -10.339 6.791 1.301 1.00 93.12 105 ARG A N 1
ATOM 793 C CA . ARG A 1 105 ? -10.562 8.074 0.620 1.00 93.12 105 ARG A CA 1
ATOM 794 C C . ARG A 1 105 ? -10.060 9.234 1.477 1.00 93.12 105 ARG A C 1
ATOM 796 O O . ARG A 1 105 ? -10.377 9.334 2.664 1.00 93.12 105 ARG A O 1
ATOM 803 N N . GLY A 1 106 ? -9.294 10.118 0.841 1.00 91.62 106 GLY A N 1
ATOM 804 C CA . GLY A 1 106 ? -8.669 11.270 1.493 1.00 91.62 106 GLY A CA 1
ATOM 805 C C . GLY A 1 106 ? -7.455 10.924 2.359 1.00 91.62 106 GLY A C 1
ATOM 806 O O . GLY A 1 106 ? -6.942 11.810 3.033 1.00 91.62 106 GLY A O 1
ATOM 807 N N . MET A 1 107 ? -6.999 9.667 2.360 1.00 95.50 107 MET A N 1
ATOM 808 C CA . MET A 1 107 ? -5.752 9.286 3.019 1.00 95.50 107 MET A CA 1
ATOM 809 C C . MET A 1 107 ? -4.535 9.680 2.171 1.00 95.50 107 MET A C 1
ATOM 811 O O . MET A 1 107 ? -4.626 9.647 0.939 1.00 95.50 107 MET A O 1
ATOM 815 N N . PRO A 1 108 ? -3.397 10.040 2.794 1.00 96.25 108 PRO A N 1
ATOM 816 C CA . PRO A 1 108 ? -2.168 10.320 2.064 1.00 96.25 108 PRO A CA 1
ATOM 817 C C . PRO A 1 108 ? -1.713 9.116 1.234 1.00 96.25 108 PRO A C 1
ATOM 819 O O . PRO A 1 108 ? -1.760 7.972 1.694 1.00 96.25 108 PRO A O 1
ATOM 822 N N . VAL A 1 109 ? -1.234 9.396 0.024 1.00 96.69 109 VAL A N 1
ATOM 823 C CA . VAL A 1 109 ? -0.596 8.418 -0.858 1.00 96.69 109 VAL A CA 1
ATOM 824 C C . VAL A 1 109 ? 0.788 8.946 -1.208 1.00 96.69 109 VAL A C 1
ATOM 826 O O . VAL A 1 109 ? 0.904 10.022 -1.787 1.00 96.69 109 VAL A O 1
ATOM 829 N N . LEU A 1 110 ? 1.818 8.198 -0.831 1.00 96.06 110 LEU A N 1
ATOM 830 C CA . LEU A 1 110 ? 3.220 8.582 -0.963 1.00 96.06 110 LEU A CA 1
ATOM 831 C C . LEU A 1 110 ? 3.886 7.811 -2.104 1.00 96.06 110 LEU A C 1
ATOM 833 O O . LEU A 1 110 ? 3.560 6.637 -2.336 1.00 96.06 110 LEU A O 1
ATOM 837 N N . ALA A 1 111 ? 4.833 8.446 -2.797 1.00 95.19 111 ALA A N 1
ATOM 838 C CA . ALA A 1 111 ? 5.769 7.726 -3.652 1.00 95.19 111 ALA A CA 1
ATOM 839 C C . ALA A 1 111 ? 6.814 6.993 -2.791 1.00 95.19 111 ALA A C 1
ATOM 841 O O . ALA A 1 111 ? 6.955 7.257 -1.597 1.00 95.19 111 ALA A O 1
ATOM 842 N N . VAL A 1 112 ? 7.552 6.054 -3.390 1.00 91.56 112 VAL A N 1
ATOM 843 C CA . VAL A 1 112 ? 8.598 5.301 -2.673 1.00 91.56 112 VAL A CA 1
ATOM 844 C C . VAL A 1 112 ? 9.688 6.230 -2.130 1.00 91.56 112 VAL A C 1
ATOM 846 O O . VAL A 1 112 ? 10.121 6.053 -0.994 1.00 91.56 112 VAL A O 1
ATOM 849 N N . ASP A 1 113 ? 10.073 7.254 -2.890 1.00 89.06 113 ASP A N 1
ATOM 850 C CA . ASP A 1 113 ? 11.111 8.208 -2.478 1.00 89.06 113 ASP A CA 1
ATOM 851 C C . ASP A 1 113 ? 10.695 9.004 -1.229 1.00 89.06 113 ASP A C 1
ATOM 853 O O . ASP A 1 113 ? 11.501 9.223 -0.325 1.00 89.06 113 ASP A O 1
ATOM 857 N N . ASP A 1 114 ? 9.409 9.351 -1.118 1.00 89.88 114 ASP A N 1
ATOM 858 C CA . ASP A 1 114 ? 8.855 10.038 0.056 1.00 89.88 114 ASP A CA 1
ATOM 859 C C . ASP A 1 114 ? 8.805 9.125 1.292 1.00 89.88 114 ASP A C 1
ATOM 861 O O . ASP A 1 114 ? 8.878 9.598 2.426 1.00 89.88 114 ASP A O 1
ATOM 865 N N . VAL A 1 115 ? 8.675 7.810 1.081 1.00 86.31 115 VAL A N 1
ATOM 866 C CA . VAL A 1 115 ? 8.671 6.797 2.146 1.00 86.31 115 VAL A CA 1
ATOM 867 C C . VAL A 1 115 ? 10.075 6.555 2.697 1.00 86.31 115 VAL A C 1
ATOM 869 O O . VAL A 1 115 ? 10.242 6.417 3.908 1.00 86.31 115 VAL A O 1
ATOM 872 N N . LEU A 1 116 ? 11.076 6.467 1.818 1.00 78.94 116 LEU A N 1
ATOM 873 C CA . LEU A 1 116 ? 12.466 6.186 2.191 1.00 78.94 116 LEU A CA 1
ATOM 874 C C . LEU A 1 116 ? 13.194 7.424 2.742 1.00 78.94 116 LEU A C 1
ATOM 876 O O . LEU A 1 116 ? 14.208 7.287 3.428 1.00 78.94 116 LEU A O 1
ATOM 880 N N . GLY A 1 117 ? 12.655 8.618 2.482 1.00 68.56 117 GLY A N 1
ATOM 881 C CA . GLY A 1 117 ? 13.218 9.892 2.904 1.00 68.56 117 GLY A CA 1
ATOM 882 C C . GLY A 1 117 ? 14.395 10.355 2.028 1.00 68.56 117 GLY A C 1
ATOM 883 O O . GLY A 1 117 ? 14.933 9.597 1.217 1.00 68.56 117 GLY A O 1
ATOM 884 N N . PRO A 1 118 ? 14.827 11.620 2.181 1.00 47.25 118 PRO A N 1
ATOM 885 C CA . PRO A 1 118 ? 15.959 12.169 1.442 1.00 47.25 118 PRO A CA 1
ATOM 886 C C . PRO A 1 118 ? 17.264 11.523 1.934 1.00 47.25 118 PRO A C 1
ATOM 888 O O . PRO A 1 118 ? 17.836 11.938 2.939 1.00 47.25 118 PRO A O 1
ATOM 891 N N . GLY A 1 119 ? 17.722 10.477 1.247 1.00 45.97 119 GLY A N 1
ATOM 892 C CA . GLY A 1 119 ? 18.955 9.769 1.607 1.00 45.97 119 GLY A CA 1
ATOM 893 C C . GLY A 1 119 ? 19.278 8.530 0.775 1.00 45.97 119 GLY A C 1
ATOM 894 O O . GLY A 1 119 ? 20.430 8.108 0.760 1.00 45.97 119 GLY A O 1
ATOM 895 N N . VAL A 1 120 ? 18.317 7.969 0.035 1.00 48.03 120 VAL A N 1
ATOM 896 C CA . VAL A 1 120 ? 18.580 6.862 -0.901 1.00 48.03 120 VAL A CA 1
ATOM 897 C C . VAL A 1 120 ? 18.878 7.425 -2.294 1.00 48.03 120 VAL A C 1
ATOM 899 O O . VAL A 1 120 ? 18.166 7.180 -3.261 1.00 48.03 120 VAL A O 1
ATOM 902 N N . CYS A 1 121 ? 19.944 8.220 -2.400 1.00 39.41 121 CYS A N 1
ATOM 903 C CA . CYS A 1 121 ? 20.584 8.438 -3.692 1.00 39.41 121 CYS A CA 1
ATOM 904 C C . CYS A 1 121 ? 21.317 7.143 -4.036 1.00 39.41 121 CYS A C 1
ATOM 906 O O . CYS A 1 121 ? 22.344 6.823 -3.440 1.00 39.41 121 CYS A O 1
ATOM 908 N N . VAL A 1 122 ? 20.779 6.370 -4.976 1.00 46.19 122 VAL A N 1
ATOM 909 C CA . VAL A 1 122 ? 21.602 5.397 -5.689 1.00 46.19 122 VAL A CA 1
ATOM 910 C C . VAL A 1 122 ? 22.481 6.240 -6.599 1.00 46.19 122 VAL A C 1
ATOM 912 O O . VAL A 1 122 ? 22.030 6.673 -7.661 1.00 46.19 122 VAL A O 1
ATOM 915 N N . ASP A 1 123 ? 23.695 6.555 -6.152 1.00 40.53 123 ASP A N 1
ATOM 916 C CA . ASP A 1 123 ? 24.679 7.130 -7.059 1.00 40.53 123 ASP A CA 1
ATOM 917 C C . ASP A 1 123 ? 24.761 6.197 -8.279 1.00 40.53 123 ASP A C 1
ATOM 919 O O . ASP A 1 123 ? 24.847 4.971 -8.110 1.00 40.53 123 ASP A O 1
ATOM 923 N N . PRO A 1 124 ? 24.654 6.723 -9.514 1.00 43.88 124 PRO A N 1
ATOM 924 C CA . PRO A 1 124 ? 24.846 5.895 -10.693 1.00 43.88 124 PRO A CA 1
ATOM 925 C C . PRO A 1 124 ? 26.211 5.210 -10.562 1.00 43.88 124 PRO A C 1
ATOM 927 O O . PRO A 1 124 ? 27.146 5.849 -10.072 1.00 43.88 124 PRO A O 1
ATOM 930 N N . PRO A 1 125 ? 26.352 3.931 -10.962 1.00 46.47 125 PRO A N 1
ATOM 931 C CA . PRO A 1 125 ? 27.631 3.249 -10.859 1.00 46.47 125 PRO A CA 1
ATOM 932 C C . PRO A 1 125 ? 28.667 4.106 -11.577 1.00 46.47 125 PRO A C 1
ATOM 934 O O . PRO A 1 125 ? 28.544 4.348 -12.783 1.00 46.47 125 PRO A O 1
ATOM 937 N N . GLU A 1 126 ? 29.640 4.617 -10.819 1.00 44.72 126 GLU A N 1
ATOM 938 C CA . GLU A 1 126 ? 30.735 5.389 -11.376 1.00 44.72 126 GLU A CA 1
ATOM 939 C C . GLU A 1 126 ? 31.325 4.555 -12.506 1.00 44.72 126 GLU A C 1
ATOM 941 O O . GLU A 1 126 ? 31.855 3.458 -12.304 1.00 44.72 126 GLU A O 1
ATOM 946 N N . THR A 1 127 ? 31.183 5.051 -13.732 1.00 50.94 127 THR A N 1
ATOM 947 C CA . THR A 1 127 ? 31.894 4.489 -14.868 1.00 50.94 127 THR A CA 1
ATOM 948 C C . THR A 1 127 ? 33.351 4.864 -14.641 1.00 50.94 127 THR A C 1
ATOM 950 O O . THR A 1 127 ? 33.811 5.914 -15.083 1.00 50.94 127 THR A O 1
ATOM 953 N N . SER A 1 128 ? 34.064 4.052 -13.857 1.00 45.69 128 SER A N 1
ATOM 954 C CA . SER A 1 128 ? 35.496 4.207 -13.647 1.00 45.69 128 SER A CA 1
ATOM 955 C C . SER A 1 128 ? 36.186 3.889 -14.966 1.00 45.69 128 SER A C 1
ATOM 957 O O . SER A 1 128 ? 36.543 2.751 -15.278 1.00 45.69 128 SER A O 1
ATOM 959 N N . CYS A 1 129 ? 36.352 4.928 -15.777 1.00 46.44 129 CYS A N 1
ATOM 960 C CA . CYS A 1 129 ? 37.310 4.975 -16.859 1.00 46.44 129 CYS A CA 1
ATOM 961 C C . CYS A 1 129 ? 38.702 4.909 -16.220 1.00 46.44 129 CYS A C 1
ATOM 963 O O . CYS A 1 129 ? 39.358 5.936 -16.029 1.00 46.44 129 CYS A O 1
ATOM 965 N N . HIS A 1 130 ? 39.161 3.709 -15.855 1.00 48.59 130 HIS A N 1
ATOM 966 C CA . HIS A 1 130 ? 40.556 3.485 -15.506 1.00 48.59 130 HIS A CA 1
ATOM 967 C C . HIS A 1 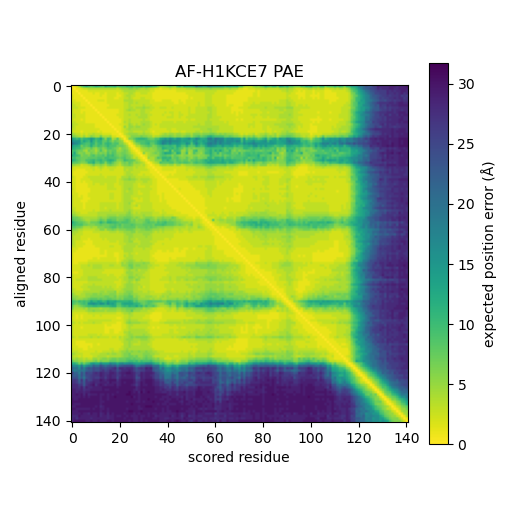130 ? 41.410 3.794 -16.737 1.00 48.59 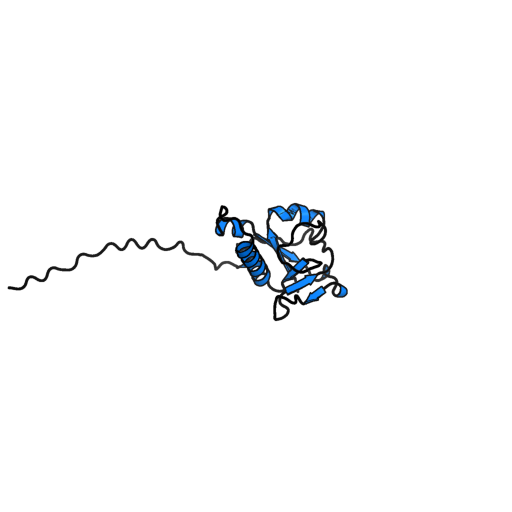130 HIS A C 1
ATOM 969 O O . HIS A 1 130 ? 41.697 2.940 -17.573 1.00 48.59 130 HIS A O 1
ATOM 975 N N . THR A 1 131 ? 41.826 5.053 -16.845 1.00 48.16 131 THR A N 1
ATOM 976 C CA . THR A 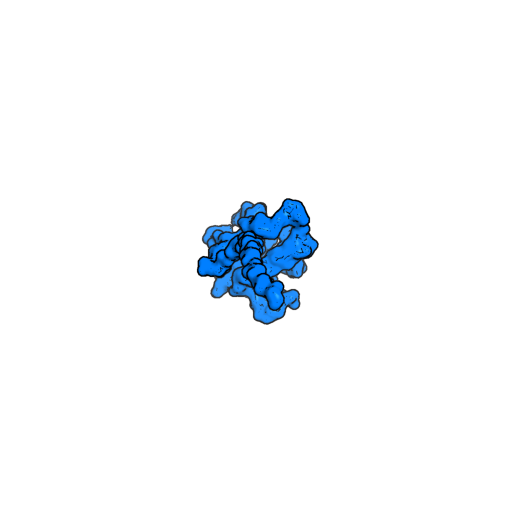1 131 ? 42.918 5.454 -17.722 1.00 48.16 131 THR A CA 1
ATOM 977 C C . THR A 1 131 ? 44.179 4.881 -17.088 1.00 48.16 131 THR A C 1
ATOM 979 O O . THR A 1 131 ? 44.693 5.413 -16.103 1.00 48.16 131 THR A O 1
ATOM 982 N N . ALA A 1 132 ? 44.630 3.735 -17.596 1.00 47.53 132 ALA A N 1
ATOM 983 C CA . ALA A 1 132 ? 45.874 3.116 -17.174 1.00 47.53 132 ALA A CA 1
ATOM 984 C C . ALA A 1 132 ? 47.025 4.113 -17.382 1.00 47.53 132 ALA A C 1
ATOM 986 O O . ALA A 1 132 ? 47.353 4.498 -18.504 1.00 47.53 132 ALA A O 1
ATOM 987 N N . ARG A 1 133 ? 47.629 4.560 -16.280 1.00 51.56 133 ARG A N 1
ATOM 988 C CA . ARG A 1 133 ? 48.865 5.346 -16.293 1.00 51.56 133 ARG A CA 1
ATOM 989 C C . ARG A 1 133 ? 49.994 4.424 -16.785 1.00 51.56 133 ARG A C 1
ATOM 991 O O . ARG A 1 133 ? 50.172 3.365 -16.183 1.00 51.56 133 ARG A O 1
ATOM 998 N N . PRO A 1 134 ? 50.760 4.767 -17.835 1.00 51.12 134 PRO A N 1
ATOM 999 C CA . PRO A 1 134 ? 51.864 3.917 -18.263 1.00 51.12 134 PRO A CA 1
ATOM 1000 C C . PRO A 1 134 ? 52.984 3.948 -17.212 1.00 51.12 134 PRO A C 1
ATOM 1002 O O . PRO A 1 134 ? 53.338 5.008 -16.692 1.00 51.12 134 PRO A O 1
ATOM 1005 N N . ALA A 1 135 ? 53.515 2.770 -16.880 1.00 55.97 135 ALA A N 1
ATOM 1006 C CA . ALA A 1 135 ? 54.609 2.606 -15.928 1.00 55.97 135 ALA A CA 1
ATOM 1007 C C . ALA A 1 135 ? 55.918 3.232 -16.459 1.00 55.97 135 ALA A C 1
ATOM 1009 O O . ALA A 1 135 ? 56.176 3.176 -17.665 1.00 55.97 135 ALA A O 1
ATOM 1010 N N . PRO A 1 136 ? 56.772 3.807 -15.591 1.00 50.97 136 PRO A N 1
ATOM 1011 C CA . PRO A 1 136 ? 58.056 4.352 -16.012 1.00 50.97 136 PRO A CA 1
ATOM 1012 C C . PRO A 1 136 ? 59.032 3.224 -16.373 1.00 50.97 136 PRO A C 1
ATOM 1014 O O . PRO A 1 136 ? 59.304 2.327 -15.577 1.00 50.97 136 PRO A O 1
ATOM 1017 N N . VAL A 1 137 ? 59.579 3.294 -17.586 1.00 49.78 137 VAL A N 1
ATOM 1018 C CA . VAL A 1 137 ? 60.615 2.389 -18.095 1.00 49.78 137 VAL A CA 1
ATOM 1019 C C . VAL A 1 137 ? 61.907 2.621 -17.314 1.00 49.78 137 VAL A C 1
ATOM 1021 O O . VAL A 1 137 ? 62.555 3.656 -17.468 1.00 49.78 137 VAL A O 1
ATOM 1024 N N . THR A 1 138 ? 62.310 1.660 -16.484 1.00 51.06 138 THR A N 1
ATOM 1025 C CA . THR A 1 138 ? 63.659 1.643 -15.906 1.00 51.06 138 THR A CA 1
ATOM 1026 C C . THR A 1 138 ? 64.605 0.981 -16.905 1.00 51.06 138 THR A C 1
ATOM 1028 O O . THR A 1 138 ? 64.481 -0.203 -17.210 1.00 51.06 138 THR A O 1
ATOM 1031 N N . ARG A 1 139 ? 65.532 1.764 -17.459 1.00 44.94 139 ARG A N 1
ATOM 1032 C CA . ARG A 1 139 ? 66.608 1.286 -18.334 1.00 44.94 139 ARG A CA 1
ATOM 1033 C C . ARG A 1 139 ? 67.727 0.743 -17.437 1.00 44.94 139 ARG A C 1
ATOM 1035 O O . ARG A 1 139 ? 68.334 1.524 -16.711 1.00 44.94 139 ARG A O 1
ATOM 1042 N N . ALA A 1 140 ? 67.979 -0.561 -17.471 1.00 46.66 140 ALA A N 1
ATOM 1043 C CA . ALA A 1 140 ? 69.181 -1.150 -16.885 1.00 46.66 140 ALA A CA 1
ATOM 1044 C C . ALA A 1 140 ? 70.254 -1.286 -17.979 1.00 46.66 140 ALA A C 1
ATOM 1046 O O . ALA A 1 140 ? 69.954 -1.790 -19.064 1.00 46.66 140 ALA A O 1
ATOM 1047 N N . MET A 1 141 ? 71.461 -0.783 -17.700 1.00 44.66 141 MET A N 1
ATOM 1048 C CA . MET A 1 141 ? 72.714 -1.204 -18.344 1.00 44.66 141 MET A CA 1
ATOM 1049 C C . MET A 1 141 ? 73.361 -2.274 -17.474 1.00 44.66 141 MET A C 1
ATOM 1051 O O . MET A 1 141 ? 73.213 -2.160 -16.235 1.00 44.66 141 MET A O 1
#

Sequence (141 aa):
MPFFHVTREDRLPSILRHGLGGAGGGKNWDCGNGVYLASDPAVGLAVMIQHYCEHGSVDRPPALEVASWRCIVVDDARVRPDLLRPDPEIAGGRSMIYDGVIDVRGMPVLAVDDVLGPGVCVDPPETSCHTARPAPVTRAM

Radius of gyration: 21.91 Å; Cα contacts (8 Å, |Δi|>4): 191; chains: 1; bounding box: 87×28×36 Å